Protein AF-A0A1C9WXI9-F1 (afdb_monomer)

pLDDT: mean 79.74, std 17.34, range [34.44, 95.69]

Nearest PDB structures (foldseek):
  1nz9-assembly1_A  TM=6.141E-01  e=1.995E-01  Thermus thermophilus
  3p8b-assembly1_B  TM=6.338E-01  e=5.586E-01  Pyrococcus furiosus
  6gov-assembly1_G  TM=6.691E-01  e=1.472E+00  Escherichia 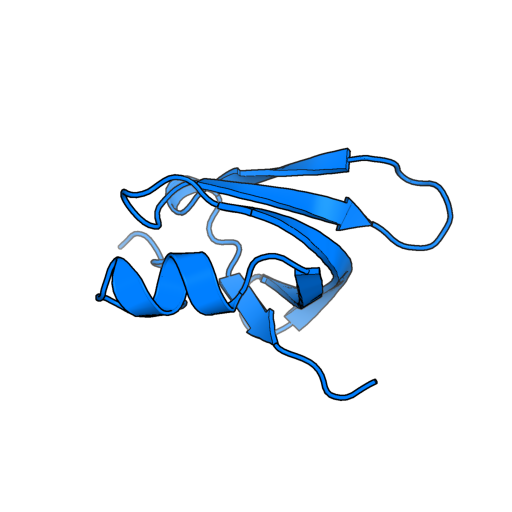coli O157:H7
  2k4y-assembly1_A  TM=4.223E-01  e=3.884E-01  Clostridium acetobutylicum
  8u4u-assembly4_H  TM=5.497E-01  e=1.386E+00  Homo sapiens

Secondary structure (DSSP, 8-state):
------S-SSHHHHHHTTT-EEEEEETTEEEEEEEEEEE-TTSSEEEEEEGGGTEEEEEEGGGTEEEEE---

Structure (mmCIF, N/CA/C/O backbone):
data_AF-A0A1C9WXI9-F1
#
_entry.id   AF-A0A1C9WXI9-F1
#
loop_
_atom_site.group_PDB
_atom_site.id
_atom_site.type_symbol
_atom_site.label_atom_id
_atom_site.label_alt_id
_atom_site.label_comp_id
_atom_site.label_asym_id
_atom_site.label_entity_id
_atom_site.label_seq_id
_atom_site.pdbx_PDB_ins_code
_atom_site.Cartn_x
_atom_site.Cartn_y
_atom_site.Cartn_z
_atom_site.occupancy
_atom_site.B_iso_or_equiv
_atom_site.auth_seq_id
_atom_site.auth_comp_id
_atom_site.auth_asym_id
_atom_s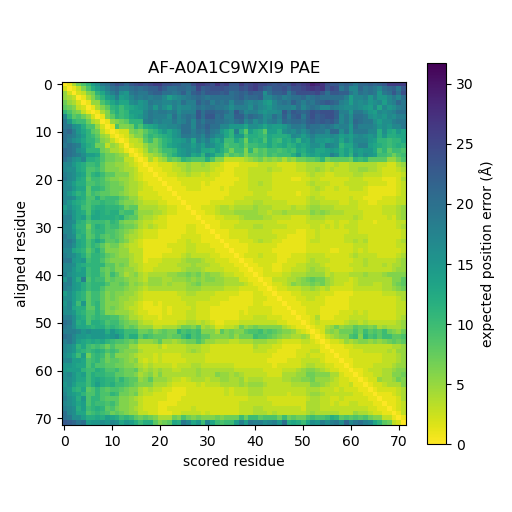ite.auth_atom_id
_atom_site.pdbx_PDB_model_num
ATOM 1 N N . MET A 1 1 ? -17.614 13.157 -2.185 1.00 38.25 1 MET A N 1
ATOM 2 C CA . MET A 1 1 ? -16.789 13.061 -0.963 1.00 38.25 1 MET A CA 1
ATOM 3 C C . MET A 1 1 ? -15.747 11.989 -1.227 1.00 38.25 1 MET A C 1
ATOM 5 O O . MET A 1 1 ? -16.090 10.816 -1.200 1.00 38.25 1 MET A O 1
ATOM 9 N N . GLY A 1 2 ? -14.550 12.391 -1.659 1.00 34.44 2 GLY A N 1
ATOM 10 C CA . GLY A 1 2 ? -13.446 11.469 -1.936 1.00 34.44 2 GLY A CA 1
ATOM 11 C C . GLY A 1 2 ? -12.731 11.135 -0.632 1.00 34.44 2 GLY A C 1
ATOM 12 O O . GLY A 1 2 ? -12.415 12.048 0.127 1.00 34.44 2 GLY A O 1
ATOM 13 N N . GLY A 1 3 ? -12.555 9.845 -0.348 1.00 37.81 3 GLY A N 1
ATOM 14 C CA . GLY A 1 3 ? -11.786 9.387 0.803 1.00 37.81 3 GLY A CA 1
ATOM 15 C C . GLY A 1 3 ? -10.312 9.641 0.539 1.00 37.81 3 GLY A C 1
ATOM 16 O O . GLY A 1 3 ? -9.765 9.086 -0.406 1.00 37.81 3 GLY A O 1
ATOM 17 N N . ALA A 1 4 ? -9.692 10.509 1.331 1.00 40.34 4 ALA A N 1
ATOM 18 C CA . ALA A 1 4 ? -8.245 10.641 1.334 1.00 40.34 4 ALA A CA 1
ATOM 19 C C . ALA A 1 4 ? -7.620 9.290 1.711 1.00 40.34 4 ALA A C 1
ATOM 21 O O . ALA A 1 4 ? -8.176 8.557 2.534 1.00 40.34 4 ALA A O 1
ATOM 22 N N . ILE A 1 5 ? -6.438 8.980 1.170 1.00 47.03 5 ILE A N 1
ATOM 23 C CA . ILE A 1 5 ? -5.540 8.085 1.899 1.00 47.03 5 ILE A CA 1
ATOM 24 C C . ILE A 1 5 ? -5.294 8.811 3.223 1.00 47.03 5 ILE A C 1
ATOM 26 O O . ILE A 1 5 ? -4.655 9.858 3.228 1.00 47.03 5 ILE A O 1
ATOM 30 N N . GLU A 1 6 ? -5.819 8.311 4.341 1.00 50.69 6 GLU A N 1
ATOM 31 C CA . GLU A 1 6 ? -5.552 8.864 5.681 1.00 50.69 6 GLU A CA 1
ATOM 32 C C . GLU A 1 6 ? -4.100 8.608 6.132 1.00 50.69 6 GLU A C 1
ATOM 34 O O . GLU A 1 6 ? -3.801 8.476 7.315 1.00 50.69 6 GLU A O 1
ATOM 39 N N . VAL A 1 7 ? -3.159 8.564 5.188 1.00 50.81 7 VAL A N 1
ATOM 40 C CA . VAL A 1 7 ? -1.738 8.603 5.481 1.00 50.81 7 VAL A CA 1
ATOM 41 C C . VAL A 1 7 ? -1.277 10.047 5.371 1.00 50.81 7 VAL A C 1
ATOM 43 O O . VAL A 1 7 ? -0.825 10.518 4.336 1.00 50.81 7 VAL A O 1
ATOM 46 N N . LEU A 1 8 ? -1.403 10.703 6.525 1.00 48.12 8 LEU A N 1
ATOM 47 C CA . LEU A 1 8 ? -0.441 11.655 7.068 1.00 48.12 8 LEU A CA 1
ATOM 48 C C . LEU A 1 8 ? -0.216 12.914 6.210 1.00 48.12 8 LEU A C 1
ATOM 50 O O . LEU A 1 8 ? 0.638 12.962 5.332 1.00 48.12 8 LEU A O 1
ATOM 54 N N . GLY A 1 9 ? -0.931 13.989 6.563 1.00 43.00 9 GLY A N 1
ATOM 55 C CA . GLY A 1 9 ? -0.847 15.332 5.964 1.00 43.00 9 GLY A CA 1
ATOM 56 C C . GLY A 1 9 ? 0.478 16.088 6.166 1.00 43.00 9 GLY A C 1
ATOM 57 O O . GLY A 1 9 ? 0.468 17.306 6.316 1.00 43.00 9 GLY A O 1
ATOM 58 N N . SER A 1 10 ? 1.618 15.396 6.189 1.00 52.28 10 SER A N 1
ATOM 59 C CA . SER A 1 10 ? 2.953 15.991 6.189 1.00 52.28 10 SER A CA 1
ATOM 60 C C . SER A 1 10 ? 3.870 15.179 5.283 1.00 52.28 10 SER A C 1
ATOM 62 O O . SER A 1 10 ? 4.048 13.980 5.480 1.00 52.28 10 SER A O 1
ATOM 64 N N . SER A 1 11 ? 4.511 15.839 4.324 1.00 53.16 11 SER A N 1
ATOM 65 C CA . SER A 1 11 ? 5.502 15.249 3.414 1.00 53.16 11 SER A CA 1
ATOM 66 C C . SER A 1 11 ? 6.666 14.555 4.143 1.00 53.16 11 SER A C 1
ATOM 68 O O . SER A 1 11 ? 7.277 13.638 3.599 1.00 53.16 11 SER A O 1
ATOM 70 N N . LEU A 1 12 ? 6.930 14.920 5.403 1.00 53.91 12 LEU A N 1
ATOM 71 C CA . LEU A 1 12 ? 7.896 14.236 6.268 1.00 53.91 12 LEU A CA 1
ATOM 72 C C . LEU A 1 12 ? 7.445 12.814 6.649 1.00 53.91 12 LEU A C 1
ATOM 74 O O . LEU A 1 12 ? 8.248 11.888 6.705 1.00 53.91 12 LEU A O 1
ATOM 78 N N . LEU A 1 13 ? 6.146 12.635 6.885 1.00 58.25 13 LEU A N 1
ATOM 79 C CA . LEU A 1 13 ? 5.539 11.353 7.244 1.00 58.25 13 LEU A CA 1
ATOM 80 C C . LEU A 1 13 ? 5.426 10.420 6.032 1.00 58.25 13 LEU A C 1
ATOM 82 O O . LEU A 1 13 ? 5.498 9.203 6.173 1.00 58.25 13 LEU A O 1
ATOM 86 N N . VAL A 1 14 ? 5.339 10.995 4.833 1.00 60.47 14 VAL A N 1
ATOM 87 C CA . VAL A 1 14 ? 5.348 10.265 3.562 1.00 60.47 14 VAL A CA 1
ATOM 88 C C . VAL A 1 14 ? 6.703 9.594 3.293 1.00 60.47 14 VAL A C 1
ATOM 90 O O . VAL A 1 14 ? 6.745 8.475 2.789 1.00 60.47 14 VAL A O 1
ATOM 93 N N . GLN A 1 15 ? 7.823 10.219 3.671 1.00 61.25 15 GLN A N 1
ATOM 94 C CA . GLN A 1 15 ? 9.137 9.563 3.586 1.00 61.25 15 GLN A CA 1
ATOM 95 C C . GLN A 1 15 ? 9.315 8.460 4.637 1.00 61.25 15 GLN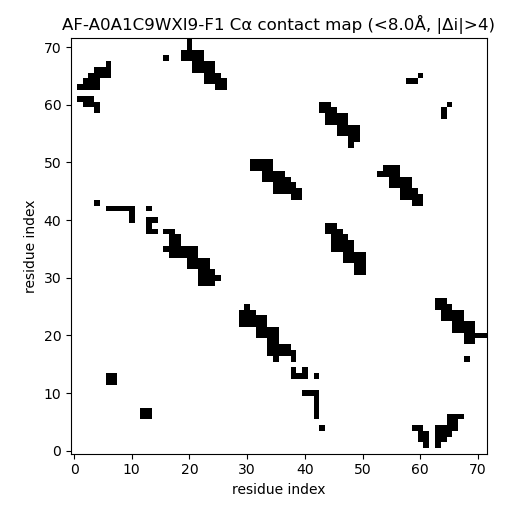 A C 1
ATOM 97 O O . GLN A 1 15 ? 9.995 7.474 4.372 1.00 61.25 15 GLN A O 1
ATOM 102 N N . LEU A 1 16 ? 8.679 8.599 5.804 1.00 66.56 16 LEU A N 1
ATOM 103 C CA . LEU A 1 16 ? 8.764 7.629 6.901 1.00 66.56 16 LEU A CA 1
ATOM 104 C C . LEU A 1 16 ? 8.059 6.298 6.602 1.00 66.56 16 LEU A C 1
ATOM 106 O O . LEU A 1 16 ? 8.382 5.297 7.234 1.00 66.56 16 LEU A O 1
ATOM 110 N N . VAL A 1 17 ? 7.119 6.263 5.650 1.00 79.56 17 VAL A N 1
ATOM 111 C CA . VAL A 1 17 ? 6.415 5.022 5.286 1.00 79.56 17 VAL A CA 1
ATOM 112 C C . VAL A 1 17 ? 7.130 4.206 4.212 1.00 79.56 17 VAL A C 1
ATOM 114 O O . VAL A 1 17 ? 6.786 3.043 4.029 1.00 79.56 17 VAL A O 1
ATOM 117 N N . VAL A 1 18 ? 8.123 4.757 3.505 1.00 89.12 18 VAL A N 1
ATOM 118 C CA . VAL A 1 18 ? 8.895 3.983 2.519 1.00 89.12 18 VAL A CA 1
ATOM 119 C C . VAL A 1 18 ? 9.667 2.872 3.237 1.00 89.12 18 VAL A C 1
ATOM 121 O O . VAL A 1 18 ? 10.390 3.118 4.197 1.00 89.12 18 VAL A O 1
ATOM 124 N N . GLY A 1 19 ? 9.496 1.632 2.781 1.00 90.19 19 GLY A N 1
ATOM 125 C CA . GLY A 1 19 ? 10.030 0.425 3.413 1.00 90.19 19 GLY A CA 1
ATOM 126 C C . GLY A 1 19 ? 9.143 -0.168 4.514 1.00 90.19 19 GLY A C 1
ATOM 127 O O . GLY A 1 19 ? 9.368 -1.315 4.910 1.00 90.19 19 GLY A O 1
ATOM 128 N N . ALA A 1 20 ? 8.114 0.549 4.976 1.00 90.25 20 ALA A N 1
ATOM 129 C CA . ALA A 1 20 ? 7.183 0.032 5.972 1.00 90.25 20 ALA A CA 1
ATOM 130 C C . ALA A 1 20 ? 6.319 -1.095 5.393 1.00 90.25 20 ALA A C 1
ATOM 132 O O . ALA A 1 20 ? 5.962 -1.095 4.208 1.00 90.25 20 ALA A O 1
ATOM 133 N N . TYR A 1 21 ? 5.963 -2.052 6.248 1.00 92.88 21 TYR A N 1
ATOM 134 C CA . TYR A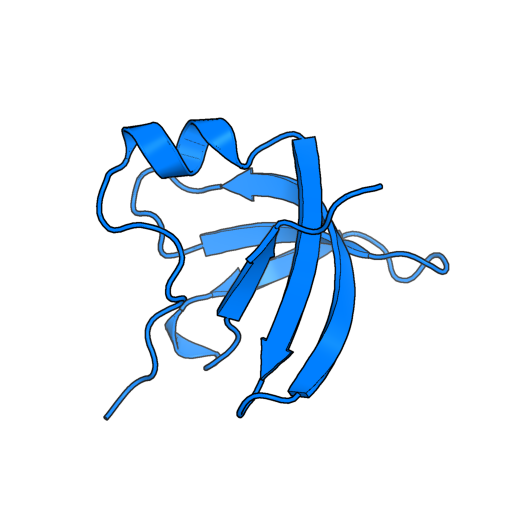 1 21 ? 4.950 -3.043 5.923 1.00 92.88 21 TYR A CA 1
ATOM 135 C C . TYR A 1 21 ? 3.568 -2.431 6.159 1.00 92.88 21 TYR A C 1
ATOM 137 O O . TYR A 1 21 ? 3.309 -1.824 7.199 1.00 92.88 21 TYR A O 1
ATOM 145 N N . ALA A 1 22 ? 2.697 -2.513 5.159 1.00 91.12 22 ALA A N 1
ATOM 146 C CA . ALA A 1 22 ? 1.436 -1.796 5.135 1.00 91.12 22 ALA A CA 1
ATOM 147 C C . ALA A 1 22 ? 0.281 -2.662 4.629 1.00 91.12 22 ALA A C 1
ATOM 149 O O . ALA A 1 22 ? 0.417 -3.501 3.735 1.00 91.12 22 ALA A O 1
ATOM 150 N N . GLY A 1 23 ? -0.892 -2.409 5.194 1.00 91.94 23 GLY A N 1
ATOM 151 C CA . GLY A 1 23 ? -2.168 -2.899 4.713 1.00 91.94 23 GLY A CA 1
ATOM 152 C C . GLY A 1 23 ? -2.822 -1.898 3.768 1.00 91.94 23 GLY A C 1
ATOM 153 O O . GLY A 1 23 ? -2.857 -0.701 4.052 1.00 91.94 23 GLY A O 1
ATOM 154 N N . LEU A 1 24 ? -3.384 -2.392 2.668 1.00 91.31 24 LEU A N 1
ATOM 155 C CA . LEU A 1 24 ? -4.284 -1.634 1.804 1.00 91.31 24 LEU A CA 1
ATOM 156 C C . LEU A 1 24 ? -5.700 -1.788 2.350 1.00 91.31 24 LEU A C 1
ATOM 158 O O . LEU A 1 24 ? -6.213 -2.906 2.442 1.00 91.31 24 LEU A O 1
ATOM 162 N N . VAL A 1 25 ? -6.337 -0.674 2.693 1.00 90.25 25 VAL A N 1
ATOM 163 C CA . VAL A 1 25 ? -7.669 -0.645 3.299 1.00 90.25 25 VAL A CA 1
ATOM 164 C C . VAL A 1 25 ? -8.646 0.019 2.343 1.00 90.25 25 VAL A C 1
ATOM 166 O O . VAL A 1 25 ? -8.416 1.133 1.890 1.00 90.25 25 VAL A O 1
ATOM 169 N N . SER A 1 26 ? -9.772 -0.623 2.057 1.00 87.81 26 SER A N 1
ATOM 170 C CA . SER A 1 26 ? -10.875 -0.001 1.324 1.00 87.81 26 SER A CA 1
ATOM 171 C C . SER A 1 26 ? -12.159 -0.157 2.118 1.00 87.81 26 SER A C 1
ATOM 173 O O . SER A 1 26 ? -12.484 -1.253 2.572 1.00 87.81 26 SER A O 1
ATOM 175 N N . ARG A 1 27 ? -12.884 0.951 2.318 1.00 88.38 27 ARG A N 1
ATOM 176 C CA . ARG A 1 27 ? -14.147 0.984 3.084 1.00 88.38 27 ARG A CA 1
ATOM 177 C C . ARG A 1 27 ? -14.035 0.348 4.482 1.00 88.38 27 ARG A C 1
ATOM 179 O O . ARG A 1 27 ? -14.958 -0.317 4.938 1.00 88.38 27 ARG A O 1
ATOM 186 N N . GLY A 1 28 ? -12.891 0.531 5.144 1.00 86.62 28 GLY A N 1
ATOM 187 C CA . GLY A 1 28 ? -12.610 -0.038 6.468 1.00 86.62 28 GLY A CA 1
ATOM 188 C C . GLY A 1 28 ? -12.204 -1.517 6.470 1.00 86.62 28 GLY A C 1
ATOM 189 O O . GLY A 1 28 ? -11.943 -2.067 7.535 1.00 86.62 28 GLY A O 1
ATOM 190 N N . CYS A 1 29 ? -12.111 -2.167 5.308 1.00 89.19 29 CYS A N 1
ATOM 191 C CA . CYS A 1 29 ? -11.679 -3.556 5.189 1.00 89.19 29 CYS A CA 1
ATOM 192 C C . CYS A 1 29 ? -10.256 -3.646 4.639 1.00 89.19 29 CYS A C 1
ATOM 194 O O . CYS A 1 29 ? -9.924 -2.997 3.648 1.00 89.19 29 CYS A O 1
ATOM 196 N N . LEU A 1 30 ? -9.433 -4.499 5.246 1.00 90.50 30 LEU A N 1
ATOM 197 C CA . LEU A 1 30 ? -8.118 -4.844 4.719 1.00 90.50 30 LEU A CA 1
ATOM 198 C C . LEU A 1 30 ? -8.278 -5.740 3.484 1.00 90.50 30 LEU A C 1
ATOM 200 O O . LEU A 1 30 ? -8.828 -6.835 3.586 1.00 90.50 30 LEU A O 1
ATOM 204 N N . ILE A 1 31 ? -7.796 -5.279 2.331 1.00 92.38 31 ILE A N 1
ATOM 205 C CA . ILE A 1 31 ? -7.950 -5.979 1.046 1.00 92.38 31 ILE A CA 1
ATOM 206 C C . ILE A 1 31 ? -6.644 -6.585 0.528 1.00 92.38 31 ILE A C 1
ATOM 208 O O . ILE A 1 31 ? -6.680 -7.537 -0.247 1.00 92.38 31 ILE A O 1
ATOM 212 N N . ALA A 1 32 ? -5.496 -6.053 0.948 1.00 93.19 32 ALA A N 1
ATOM 213 C CA . ALA A 1 32 ? -4.179 -6.581 0.611 1.00 93.19 32 ALA A CA 1
ATOM 214 C C . ALA A 1 32 ? -3.134 -6.119 1.634 1.00 93.19 32 ALA A C 1
ATOM 216 O O . ALA A 1 32 ? -3.383 -5.196 2.410 1.00 93.19 32 ALA A O 1
ATOM 217 N N . LYS A 1 33 ? -1.961 -6.749 1.617 1.00 93.62 33 LYS A N 1
ATOM 218 C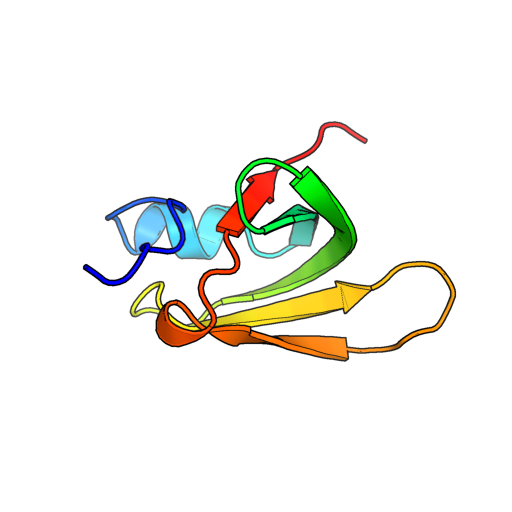 CA . LYS A 1 33 ? -0.791 -6.369 2.414 1.00 93.62 33 LYS A CA 1
ATOM 219 C C . LYS A 1 33 ? 0.450 -6.346 1.534 1.00 93.62 33 LYS A C 1
ATOM 221 O O . LYS A 1 33 ? 0.476 -6.997 0.485 1.00 93.62 33 LYS A O 1
ATOM 226 N N . GLY A 1 34 ? 1.448 -5.581 1.947 1.00 94.00 34 GLY A N 1
ATOM 227 C CA . GLY A 1 34 ? 2.698 -5.487 1.220 1.00 94.00 34 GLY A CA 1
ATOM 228 C C . GLY A 1 34 ? 3.655 -4.457 1.793 1.00 94.00 34 GLY A C 1
ATOM 229 O O . GLY A 1 34 ? 3.352 -3.776 2.769 1.00 94.00 34 GLY A O 1
ATOM 230 N N . ARG A 1 35 ? 4.818 -4.318 1.162 1.00 94.56 35 ARG A N 1
ATOM 231 C CA . ARG A 1 35 ? 5.836 -3.341 1.558 1.00 94.56 35 ARG A CA 1
ATOM 232 C C . ARG A 1 35 ? 5.770 -2.104 0.674 1.00 94.56 35 ARG A C 1
ATOM 234 O O . ARG A 1 35 ? 5.712 -2.218 -0.552 1.00 94.56 35 ARG A O 1
ATOM 241 N N . VAL A 1 36 ? 5.771 -0.922 1.282 1.00 92.75 36 VAL A N 1
ATOM 242 C CA . VAL A 1 36 ? 5.771 0.346 0.544 1.00 92.75 36 VAL A CA 1
ATOM 243 C C . VAL A 1 36 ? 7.140 0.531 -0.113 1.00 92.75 36 VAL A C 1
ATOM 245 O O . VAL A 1 36 ? 8.159 0.583 0.566 1.00 92.75 36 VAL A O 1
ATOM 248 N N . ASP A 1 37 ? 7.162 0.616 -1.438 1.00 93.88 37 ASP A N 1
ATOM 249 C CA . ASP A 1 37 ? 8.367 0.780 -2.262 1.00 93.88 37 ASP A CA 1
ATOM 250 C C . ASP A 1 37 ? 8.742 2.257 -2.415 1.00 93.88 37 ASP A C 1
ATOM 252 O O . ASP A 1 37 ? 9.894 2.655 -2.280 1.00 93.88 37 ASP A O 1
ATOM 256 N N . LEU A 1 38 ? 7.735 3.082 -2.699 1.00 91.31 38 LEU A N 1
ATOM 257 C CA . LEU A 1 38 ? 7.893 4.501 -2.980 1.00 91.31 38 LEU A CA 1
ATOM 258 C C . LEU A 1 38 ? 6.618 5.236 -2.585 1.00 91.31 38 LEU A C 1
ATOM 260 O O . LEU A 1 38 ? 5.519 4.716 -2.766 1.00 91.31 38 LEU A O 1
ATOM 264 N N . ALA A 1 39 ? 6.760 6.473 -2.129 1.00 88.88 39 ALA A N 1
ATOM 265 C CA . ALA A 1 39 ? 5.646 7.391 -1.978 1.00 88.88 39 ALA A CA 1
ATOM 266 C C . ALA A 1 39 ? 5.985 8.728 -2.648 1.00 88.88 39 ALA A C 1
ATOM 268 O O . ALA A 1 39 ? 7.108 9.227 -2.543 1.00 88.88 39 ALA A O 1
ATOM 269 N N . ALA A 1 40 ? 5.028 9.280 -3.390 1.00 86.75 40 ALA A N 1
ATOM 270 C CA . ALA A 1 40 ? 5.157 10.586 -4.013 1.00 86.75 40 ALA A CA 1
ATOM 271 C C . ALA A 1 40 ? 5.161 11.675 -2.935 1.00 86.75 40 ALA A C 1
ATOM 273 O O . ALA A 1 40 ? 4.423 11.583 -1.962 1.00 86.75 40 ALA A O 1
ATOM 274 N N . ALA A 1 41 ? 5.965 12.725 -3.116 1.00 81.81 41 ALA A N 1
ATOM 275 C CA . ALA A 1 41 ? 6.132 13.786 -2.115 1.00 81.81 41 ALA A CA 1
ATOM 276 C C . ALA A 1 41 ? 4.834 14.548 -1.778 1.00 81.81 41 ALA A C 1
ATOM 278 O O . ALA A 1 41 ? 4.763 15.210 -0.744 1.00 81.81 41 ALA A O 1
ATOM 279 N N . ASP A 1 42 ? 3.825 14.456 -2.647 1.00 81.50 42 ASP A N 1
ATOM 280 C CA . ASP A 1 42 ? 2.496 15.029 -2.445 1.00 81.50 42 ASP A CA 1
ATOM 281 C C . ASP A 1 42 ? 1.593 14.181 -1.529 1.00 81.50 42 ASP A C 1
ATOM 283 O O . ASP A 1 42 ? 0.508 14.629 -1.171 1.00 81.50 42 ASP A O 1
ATOM 287 N N . GLY A 1 43 ? 2.022 12.968 -1.161 1.00 77.81 43 GLY A N 1
ATOM 288 C CA . GLY A 1 43 ? 1.270 12.026 -0.332 1.00 77.81 43 GLY A CA 1
ATOM 289 C C . GLY A 1 43 ? 0.077 11.362 -1.028 1.00 77.81 43 GLY A C 1
ATOM 290 O O . GLY A 1 43 ? -0.601 10.543 -0.415 1.00 77.81 43 GLY A O 1
ATOM 291 N N . ASN A 1 44 ? -0.187 11.663 -2.304 1.00 84.44 44 ASN A N 1
ATOM 292 C CA . ASN A 1 44 ? -1.384 11.175 -2.997 1.00 84.44 44 ASN A CA 1
ATOM 293 C C . ASN A 1 44 ? -1.172 9.852 -3.720 1.00 84.44 44 A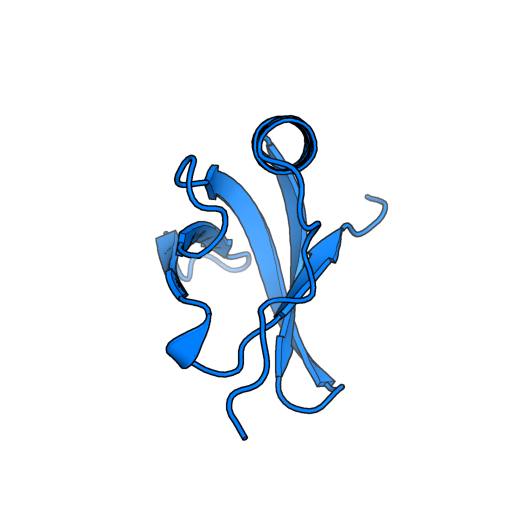SN A C 1
ATOM 295 O O . ASN A 1 44 ? -2.149 9.213 -4.109 1.00 84.44 44 ASN A O 1
ATOM 299 N N . THR A 1 45 ? 0.083 9.478 -3.960 1.00 88.31 45 THR A N 1
ATOM 300 C CA . THR A 1 45 ? 0.438 8.278 -4.717 1.00 88.31 45 THR A CA 1
ATOM 301 C C . THR A 1 45 ? 1.494 7.479 -3.973 1.00 88.31 45 THR A C 1
ATOM 303 O O . THR A 1 45 ? 2.517 8.023 -3.562 1.00 88.31 45 THR A O 1
ATOM 306 N N . ALA A 1 46 ? 1.282 6.174 -3.856 1.00 90.31 46 ALA A N 1
ATOM 307 C CA . ALA A 1 46 ? 2.267 5.244 -3.328 1.00 90.31 46 ALA A CA 1
ATOM 308 C C . ALA A 1 46 ? 2.381 4.008 -4.220 1.00 90.31 46 ALA A C 1
ATOM 310 O O . ALA A 1 46 ? 1.429 3.603 -4.885 1.00 90.31 46 ALA A O 1
ATOM 311 N N . TRP A 1 47 ? 3.555 3.391 -4.213 1.00 93.81 47 TRP A N 1
ATOM 312 C CA . TRP A 1 47 ? 3.805 2.096 -4.821 1.00 93.81 47 TRP A CA 1
ATOM 313 C C . TRP A 1 47 ? 4.033 1.075 -3.722 1.00 93.81 47 TRP A C 1
ATOM 315 O O . TRP A 1 47 ? 4.836 1.300 -2.819 1.00 93.81 47 TRP A O 1
ATOM 325 N N . VAL A 1 48 ? 3.341 -0.055 -3.812 1.00 93.75 48 VAL A N 1
ATOM 326 C CA . VAL A 1 48 ? 3.397 -1.122 -2.812 1.00 93.75 48 VAL A CA 1
ATOM 327 C C . VAL A 1 48 ? 3.698 -2.443 -3.507 1.00 93.75 48 VAL A C 1
ATOM 329 O O . VAL A 1 48 ? 3.024 -2.809 -4.473 1.00 93.75 48 VAL A O 1
ATOM 332 N N . TRP A 1 49 ? 4.708 -3.160 -3.025 1.00 95.69 49 TRP A N 1
ATOM 333 C CA . TRP A 1 49 ? 4.952 -4.555 -3.376 1.00 95.69 49 TRP A CA 1
ATOM 334 C C . TRP A 1 49 ? 4.015 -5.435 -2.571 1.00 95.69 49 TRP A C 1
ATOM 336 O O . TRP A 1 49 ? 4.173 -5.543 -1.360 1.00 95.69 49 TRP A O 1
ATOM 346 N N . LEU A 1 50 ? 3.032 -6.031 -3.240 1.00 94.88 50 LEU A N 1
ATOM 347 C CA . LEU A 1 50 ? 2.048 -6.878 -2.584 1.00 94.88 50 LEU A CA 1
ATOM 348 C C . LEU A 1 50 ? 2.609 -8.268 -2.293 1.00 94.88 50 LEU A C 1
ATOM 350 O O . LEU A 1 50 ? 3.338 -8.848 -3.107 1.00 94.88 50 LEU A O 1
ATOM 354 N N . ASP A 1 51 ? 2.187 -8.825 -1.165 1.00 93.62 51 ASP A N 1
ATOM 355 C CA . ASP A 1 51 ? 2.506 -10.200 -0.804 1.00 93.62 51 ASP A CA 1
ATOM 356 C C . ASP A 1 51 ? 1.862 -11.205 -1.767 1.00 93.62 51 ASP A C 1
ATOM 358 O O . ASP A 1 51 ? 0.934 -10.898 -2.520 1.00 93.62 51 ASP A O 1
ATOM 362 N N . GLY A 1 52 ? 2.364 -12.441 -1.751 1.00 87.06 52 GLY A N 1
ATOM 363 C CA . GLY A 1 52 ? 1.816 -13.524 -2.572 1.00 87.06 52 GLY A CA 1
ATOM 364 C C . GLY A 1 52 ? 2.169 -13.435 -4.061 1.00 87.06 52 GLY A C 1
ATOM 365 O O . GLY A 1 52 ? 1.518 -14.078 -4.879 1.00 87.06 52 GLY A O 1
ATOM 366 N N . GLY A 1 53 ? 3.188 -12.651 -4.432 1.00 84.69 53 GLY A N 1
ATOM 367 C CA . GLY A 1 53 ? 3.705 -12.600 -5.806 1.00 84.69 53 GLY A CA 1
ATOM 368 C C . GLY A 1 53 ? 2.852 -11.786 -6.783 1.00 84.69 53 GLY A C 1
ATOM 369 O O . GLY A 1 53 ? 3.041 -11.886 -7.992 1.00 84.69 53 GLY A O 1
ATOM 370 N N . VAL A 1 54 ? 1.933 -10.957 -6.279 1.00 84.75 54 VAL A N 1
ATOM 371 C CA . VAL A 1 54 ? 1.026 -10.125 -7.097 1.00 84.75 54 VAL A CA 1
ATOM 372 C C . VAL A 1 54 ? 1.753 -8.925 -7.735 1.00 84.75 54 VAL A C 1
ATOM 374 O O . VAL A 1 54 ? 1.226 -8.265 -8.635 1.00 84.75 54 VAL A O 1
ATOM 377 N N . GLY A 1 55 ? 2.991 -8.668 -7.309 1.00 91.88 55 GLY A N 1
ATOM 378 C CA . GL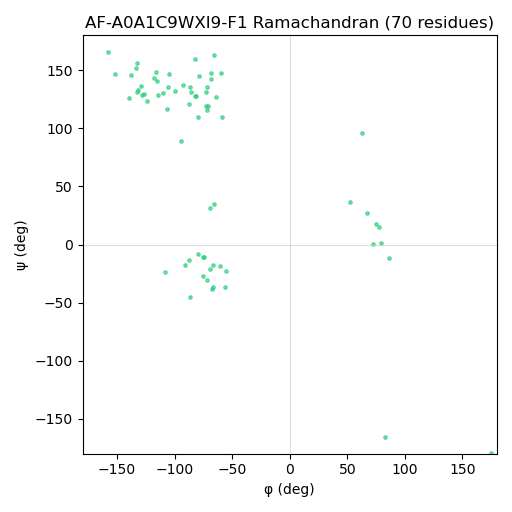Y A 1 55 ? 3.865 -7.642 -7.861 1.00 91.88 55 GLY A CA 1
ATOM 379 C C . GLY A 1 55 ? 3.591 -6.250 -7.294 1.00 91.88 55 GLY A C 1
ATOM 380 O O . GLY A 1 55 ? 2.937 -6.087 -6.262 1.00 91.88 55 GLY A O 1
ATOM 381 N N . ARG A 1 56 ? 4.132 -5.230 -7.967 1.00 94.56 56 ARG A N 1
ATOM 382 C CA . ARG A 1 56 ? 4.026 -3.837 -7.529 1.00 94.56 56 ARG A CA 1
ATOM 383 C C . ARG A 1 56 ? 2.732 -3.205 -8.019 1.00 94.56 56 ARG A C 1
ATOM 385 O O . ARG A 1 56 ? 2.425 -3.254 -9.211 1.00 94.56 56 ARG A O 1
ATOM 392 N N . ARG A 1 57 ? 2.010 -2.545 -7.120 1.00 92.44 57 ARG A N 1
ATOM 393 C CA . ARG A 1 57 ? 0.802 -1.777 -7.433 1.00 92.44 57 ARG A CA 1
ATOM 394 C C . ARG A 1 57 ? 0.983 -0.312 -7.097 1.00 92.44 57 ARG A C 1
ATOM 396 O O . ARG A 1 57 ? 1.632 0.021 -6.114 1.00 92.44 57 ARG A O 1
ATOM 403 N N . ILE A 1 58 ? 0.403 0.536 -7.938 1.00 92.44 58 ILE A N 1
ATOM 404 C CA . ILE A 1 58 ? 0.215 1.955 -7.656 1.00 92.44 58 ILE A CA 1
ATOM 405 C C . ILE A 1 58 ? -1.106 2.117 -6.898 1.00 92.44 58 ILE A C 1
ATOM 407 O O . ILE A 1 58 ? -2.094 1.474 -7.249 1.00 92.44 58 ILE A O 1
ATOM 411 N N . VAL A 1 59 ? -1.097 2.932 -5.851 1.00 89.81 59 VAL A N 1
ATOM 412 C CA . VAL A 1 59 ? -2.255 3.275 -5.024 1.00 89.81 59 VAL A CA 1
ATOM 413 C C . VAL A 1 59 ? -2.387 4.786 -5.042 1.00 89.81 59 VAL A C 1
ATOM 415 O O . VAL A 1 59 ? -1.425 5.480 -4.703 1.00 89.81 59 VAL A O 1
ATOM 418 N N . GLN A 1 60 ? -3.549 5.293 -5.446 1.00 88.25 60 GLN A N 1
ATOM 419 C CA . GLN A 1 60 ? -3.825 6.724 -5.491 1.00 88.25 60 GLN A CA 1
ATOM 420 C C . GLN A 1 60 ? -4.953 7.098 -4.529 1.00 88.25 60 GLN A C 1
ATOM 422 O O . GLN A 1 60 ? -5.902 6.341 -4.336 1.00 88.25 60 GLN A O 1
ATOM 427 N N . ALA A 1 61 ? -4.903 8.307 -3.967 1.00 81.31 61 ALA A N 1
ATOM 428 C CA . ALA A 1 61 ? -5.938 8.803 -3.054 1.00 81.31 61 ALA A CA 1
ATOM 429 C C . ALA A 1 61 ? -7.345 8.774 -3.655 1.00 81.31 61 ALA A C 1
ATOM 431 O O . ALA A 1 61 ? -8.319 8.443 -2.985 1.00 81.31 61 ALA A O 1
ATOM 432 N N . GLN A 1 62 ? -7.446 9.055 -4.949 1.00 84.44 62 GLN A N 1
ATOM 433 C CA . GLN A 1 62 ? -8.706 9.026 -5.684 1.00 84.44 62 GLN A CA 1
ATOM 434 C C . GLN A 1 62 ? -9.325 7.624 -5.818 1.00 84.44 62 GLN A C 1
ATOM 436 O O . GLN A 1 62 ? -10.525 7.527 -6.069 1.00 84.44 62 GLN A O 1
ATOM 441 N N . ASP A 1 63 ? -8.552 6.555 -5.598 1.00 84.62 63 ASP A N 1
ATOM 442 C CA . ASP A 1 63 ? -9.039 5.173 -5.682 1.00 84.62 63 ASP A CA 1
ATOM 443 C C . ASP A 1 63 ? -9.887 4.782 -4.458 1.00 84.62 63 ASP A C 1
ATOM 445 O O . ASP A 1 63 ? -10.523 3.727 -4.442 1.00 84.62 63 ASP A O 1
ATOM 449 N N . GLY A 1 64 ? -9.903 5.616 -3.408 1.00 83.69 64 GLY A N 1
ATOM 450 C CA . GLY A 1 64 ? -10.570 5.300 -2.143 1.00 83.69 64 GLY A CA 1
ATOM 451 C C . GLY A 1 64 ? -9.899 4.145 -1.391 1.00 83.69 64 GLY A C 1
ATOM 452 O O . GLY A 1 64 ? -10.566 3.408 -0.657 1.00 83.69 64 GLY A O 1
ATOM 453 N N .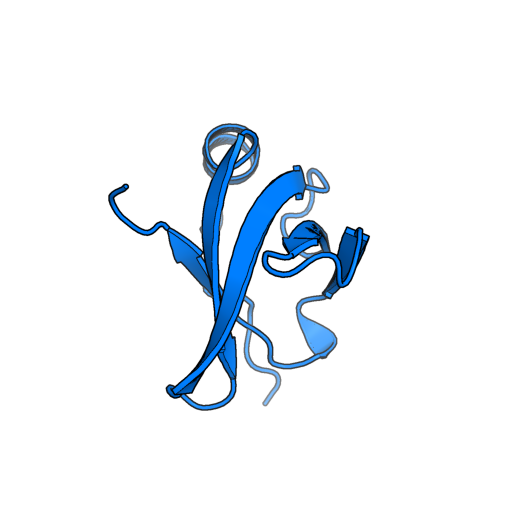 ILE A 1 65 ? -8.593 3.966 -1.609 1.00 86.56 65 ILE A N 1
ATOM 454 C CA . ILE A 1 65 ? -7.750 2.989 -0.924 1.00 86.56 65 ILE A CA 1
ATOM 455 C C . ILE A 1 65 ? -6.856 3.740 0.062 1.00 86.56 65 ILE A C 1
ATOM 457 O O . ILE A 1 65 ? -6.015 4.543 -0.328 1.00 86.56 65 ILE A O 1
ATOM 461 N N . GLY A 1 66 ? -7.038 3.457 1.346 1.00 83.94 66 GLY A N 1
ATOM 462 C CA . GLY A 1 66 ? -6.148 3.879 2.416 1.00 83.94 66 G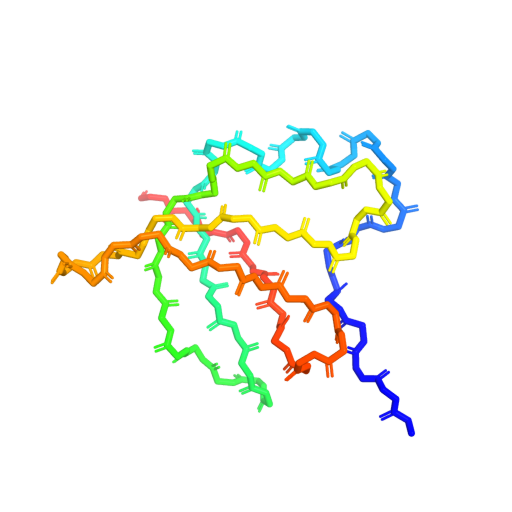LY A CA 1
ATOM 463 C C . GLY A 1 66 ? -4.945 2.949 2.557 1.00 83.94 66 GLY A C 1
ATOM 464 O O . GLY A 1 66 ? -4.978 1.784 2.154 1.00 83.94 66 GLY A O 1
ATOM 465 N N . LEU A 1 67 ? -3.895 3.463 3.186 1.00 86.00 67 LEU A N 1
ATOM 466 C CA . LEU A 1 67 ? -2.752 2.682 3.641 1.00 86.00 67 LEU A CA 1
ATOM 467 C C . LEU A 1 67 ? -2.708 2.737 5.168 1.00 86.00 67 LEU A C 1
ATOM 469 O O . LEU A 1 67 ? -2.987 3.769 5.770 1.00 86.00 67 LEU A O 1
ATOM 473 N N . THR A 1 68 ? -2.375 1.622 5.804 1.00 87.50 68 THR A N 1
ATOM 474 C CA . THR A 1 68 ? -2.160 1.555 7.252 1.00 87.50 68 THR A CA 1
ATOM 475 C C . THR A 1 68 ? -0.866 0.809 7.520 1.00 87.50 68 THR A C 1
ATOM 477 O O . THR A 1 68 ? -0.637 -0.238 6.921 1.00 87.50 68 THR A O 1
ATOM 480 N N . VAL A 1 69 ? 0.009 1.360 8.360 1.00 88.50 69 VAL A N 1
ATOM 481 C CA . VAL A 1 69 ? 1.257 0.684 8.731 1.00 88.50 69 VAL A CA 1
ATOM 482 C C . VAL A 1 69 ? 0.914 -0.466 9.671 1.00 88.50 69 VAL A C 1
ATOM 484 O O . VAL A 1 69 ? 0.148 -0.293 10.616 1.00 88.50 69 VAL A O 1
ATOM 487 N N . LEU A 1 70 ? 1.457 -1.641 9.380 1.00 85.94 70 LEU A N 1
ATOM 488 C CA . LEU A 1 70 ? 1.301 -2.841 10.186 1.00 85.94 70 LEU A CA 1
ATOM 489 C C . LEU A 1 70 ? 2.597 -3.091 10.956 1.00 85.94 70 LEU A C 1
ATOM 491 O O . LEU A 1 70 ? 3.686 -2.820 10.449 1.00 85.94 70 LEU A O 1
ATOM 495 N N . GLU A 1 71 ? 2.474 -3.632 12.163 1.00 80.44 71 GLU A N 1
ATOM 496 C CA . GLU A 1 71 ? 3.611 -4.262 12.831 1.00 80.44 71 GLU A CA 1
ATOM 497 C C . GLU A 1 71 ? 3.915 -5.588 12.110 1.00 80.44 71 GLU A C 1
ATOM 499 O O . GLU A 1 71 ? 2.986 -6.307 11.722 1.00 80.44 71 GLU A O 1
ATOM 504 N N . GLU A 1 72 ? 5.199 -5.858 11.858 1.00 59.56 72 GLU A N 1
ATOM 505 C CA . GLU A 1 72 ? 5.673 -7.161 11.357 1.00 59.56 72 GLU A CA 1
ATOM 506 C C . GLU A 1 72 ? 5.622 -8.228 12.457 1.00 59.56 72 GLU A C 1
ATOM 508 O O . GLU A 1 72 ? 6.040 -7.927 13.600 1.00 59.56 72 GLU A O 1
#

Sequence (72 aa):
MGGAIEVLGSSLLVQLVVGAYAGLVSRGCLIAKGRVDLAAADGNTAWVWLDGGVGRRIVQAQDGIGLTVLEE

Solvent-accessible surface area (backbone atoms only — not comparable to full-atom values): 4058 Å² total; per-residue (Å²): 138,82,47,66,34,78,50,52,102,41,57,70,53,36,61,68,45,45,69,35,44,30,33,37,27,43,94,90,38,79,77,48,48,26,35,26,70,41,53,42,75,83,50,46,38,35,32,32,38,33,59,92,79,74,42,76,42,81,49,40,24,90,74,41,42,27,58,43,83,49,88,132

Radius of gyration: 11.03 Å; Cα contacts (8 Å, |Δi|>4): 158; chains: 1; bounding box: 27×30×21 Å

Mean predicted aligned error: 7.12 Å

Foldseek 3Di:
DQAFQPQDPALVSQVVQQQFWKFKDAPNDGDWIFHWHHADSRRFWTWGQTPPRPGIDIDGSRVRIHIDGDDD